Protein AF-A0A6G1BQV3-F1 (afdb_monomer)

Nearest PDB structures (foldseek):
  5kz5-assembly1_J  TM=2.382E-01  e=2.237E+00  Homo sapiens
  1k6y-assembly1_D  TM=3.484E-01  e=9.760E+00  Human immunodeficiency virus 1

Mean predicted aligned error: 14.01 Å

pLDDT: mean 71.23, std 17.86, range [32.88, 95.5]

InterPro domains:
  IPR003653 Ulp1 protease family, C-terminal catalytic domain [PF02902] (92-127)
  IPR038765 Papain-like cysteine peptidase superfamily [SSF54001] (37-127)

Sequence (147 aa):
MPARFVSPVDVGEPWPPPSDDANALRSLVLSDQERYRSVVFIEADRCMATGADIAGSFADGCMTEGVFIDAFATFLLKEMRDRPQTYGKRVFIPTIVVIILPVMNNDHWSLYIINFMHKRIDVLDSNEYNAIVVDPVPSDLQPVQHG

Solvent-accessible surface area (backbone atoms only — not comparable to full-atom values): 9623 Å² total; per-residue (Å²): 131,86,85,79,87,73,78,82,84,79,85,63,80,86,73,78,76,82,75,60,60,65,62,50,50,50,53,53,34,64,75,41,48,82,82,27,32,84,42,74,78,44,82,54,101,90,41,75,36,30,29,43,54,49,45,56,24,66,38,91,94,42,65,66,48,66,65,61,54,54,46,48,52,50,48,52,64,54,31,56,78,61,71,64,90,54,86,89,60,74,79,85,71,67,90,69,62,58,53,76,41,83,42,82,55,93,96,39,76,33,40,35,37,39,31,68,84,76,72,43,73,50,76,52,62,85,71,82,72,73,75,78,74,72,70,74,77,56,80,90,74,56,81,80,82,83,128

Radius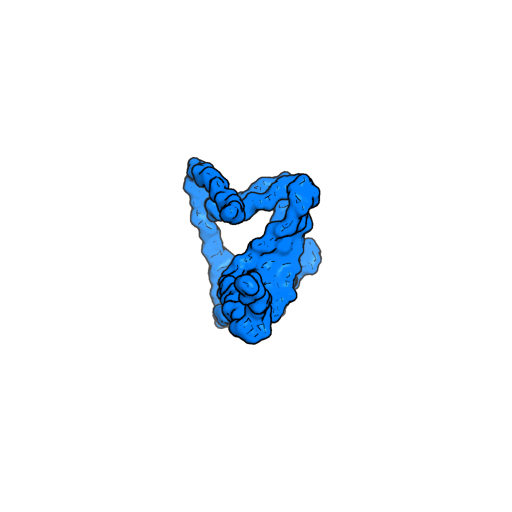 of gyration: 21.78 Å; Cα contacts (8 Å, |Δi|>4): 129; chains: 1; bounding box: 41×53×75 Å

Organism: NCBI:txid110450

Secondary structure (DSSP, 8-state):
------------S------THHHHHHHHHHH-HHHHTT-EEEEETTEEEEHHHHHHHHSTTPPPPHHHHHHHHHHHHHHTTS----SS------SS-EEEEEEEETTEEEEEEEETTTTEEEEEE-S-----------GGGS-----

Foldseek 3Di:
DPDDDDDDQDPDPQDDDDDCVVVVVLVVLLVCVPVFVAPWDDDDDPQTDTSVLSCQPPPPPHPRDVSVVVVVLVVVLVCLVVPDPDNSDDPDQDSPDWDWDWDDDPSATKTWTCDVVVRDIDIGGPDPPPPPPPPPDPPVPDDDDDD

Structure (mmCIF, N/CA/C/O backbone):
data_AF-A0A6G1BQV3-F1
#
_entry.id   AF-A0A6G1BQV3-F1
#
loop_
_atom_site.group_PDB
_atom_site.id
_atom_site.type_symbol
_atom_site.label_atom_id
_atom_site.label_alt_id
_atom_site.label_comp_id
_atom_site.label_asym_id
_atom_site.label_entity_id
_atom_site.label_seq_id
_atom_site.pdbx_PDB_ins_code
_atom_site.Cartn_x
_atom_site.Cartn_y
_atom_site.Cartn_z
_atom_site.occupancy
_atom_site.B_iso_or_equiv
_atom_site.auth_seq_id
_atom_site.auth_comp_id
_atom_site.auth_asym_id
_atom_site.auth_atom_id
_atom_site.pdbx_PDB_model_num
ATOM 1 N N . MET A 1 1 ? -10.677 -0.302 -32.557 1.00 34.41 1 MET A N 1
ATOM 2 C CA . MET A 1 1 ? -9.647 0.123 -31.582 1.00 34.41 1 MET A CA 1
ATOM 3 C C . MET A 1 1 ? -10.326 0.313 -30.234 1.00 34.41 1 MET A C 1
ATOM 5 O O . MET A 1 1 ? -11.402 0.906 -30.244 1.00 34.41 1 MET A O 1
ATOM 9 N N . PRO A 1 2 ? -9.787 -0.186 -29.108 1.00 34.56 2 PRO A N 1
ATOM 10 C CA . PRO A 1 2 ? -10.360 0.116 -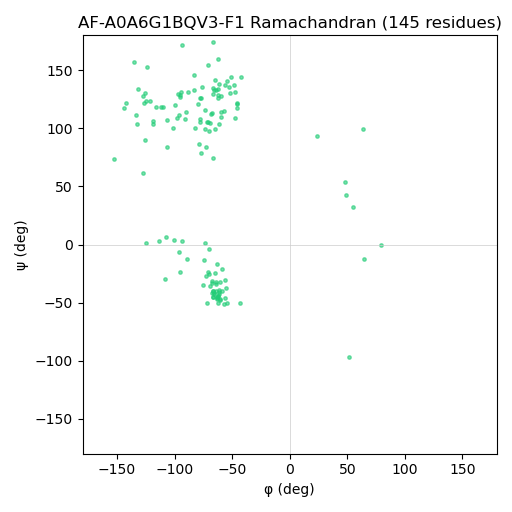27.801 1.00 34.56 2 PRO A CA 1
ATOM 11 C C . PRO A 1 2 ? -10.168 1.608 -27.517 1.00 34.56 2 PRO A C 1
ATOM 13 O O . PRO A 1 2 ? -9.089 2.153 -27.755 1.00 34.56 2 PRO A O 1
ATOM 16 N N . ALA A 1 3 ? -11.212 2.278 -27.039 1.00 32.88 3 ALA A N 1
ATOM 17 C CA . ALA A 1 3 ? -11.121 3.674 -26.642 1.00 32.88 3 ALA A CA 1
ATOM 18 C C . ALA A 1 3 ? -10.229 3.790 -25.396 1.00 32.88 3 ALA A C 1
ATOM 20 O O . ALA A 1 3 ? -10.586 3.313 -24.321 1.00 32.88 3 ALA A O 1
ATOM 21 N N . ARG A 1 4 ? -9.064 4.430 -25.535 1.00 39.75 4 ARG A N 1
ATOM 22 C CA . ARG A 1 4 ? -8.224 4.826 -24.401 1.00 39.75 4 ARG A CA 1
ATOM 23 C C . ARG A 1 4 ? -8.784 6.144 -23.874 1.00 39.75 4 ARG A C 1
ATOM 25 O O . ARG A 1 4 ? -8.573 7.188 -24.483 1.00 39.75 4 ARG A O 1
ATOM 32 N N . PHE A 1 5 ? -9.561 6.095 -22.796 1.00 35.59 5 PHE A N 1
ATOM 33 C CA . PHE A 1 5 ? -10.034 7.315 -22.148 1.00 35.59 5 PHE A CA 1
ATOM 34 C C . PHE A 1 5 ? -8.833 8.019 -21.506 1.00 35.59 5 PHE A C 1
ATOM 36 O O . PHE A 1 5 ? -8.229 7.493 -20.574 1.00 35.59 5 PHE A O 1
ATOM 43 N N . VAL A 1 6 ? -8.463 9.186 -22.030 1.00 37.88 6 VAL A N 1
ATOM 44 C CA . VAL A 1 6 ? -7.450 10.062 -21.435 1.00 37.88 6 VAL A CA 1
ATOM 45 C C . VAL A 1 6 ? -8.213 11.234 -20.835 1.00 37.88 6 VAL A C 1
ATOM 47 O O . VAL A 1 6 ? -8.779 12.042 -21.569 1.00 37.88 6 VAL A O 1
ATOM 50 N N . SER A 1 7 ? -8.306 11.291 -19.506 1.00 37.97 7 SER A N 1
ATOM 51 C CA . SER A 1 7 ? -8.926 12.441 -18.844 1.00 37.97 7 SER A CA 1
ATOM 52 C C . SER A 1 7 ? -8.124 13.707 -19.170 1.00 37.97 7 SER A C 1
ATOM 54 O O . SER A 1 7 ? -6.893 13.655 -19.103 1.00 37.97 7 SER A O 1
ATOM 56 N N . PRO A 1 8 ? -8.778 14.847 -19.461 1.00 41.06 8 PRO A N 1
ATOM 57 C CA . PRO A 1 8 ? -8.104 16.139 -19.499 1.00 41.06 8 PRO A CA 1
ATOM 58 C C . PRO A 1 8 ? -7.367 16.391 -18.178 1.00 41.06 8 PRO A C 1
ATOM 60 O O . PRO A 1 8 ? -7.870 16.045 -17.104 1.00 41.06 8 PRO A O 1
ATOM 63 N N . VAL A 1 9 ? -6.169 16.968 -18.266 1.00 45.62 9 VAL A N 1
ATOM 64 C CA . VAL A 1 9 ? -5.374 17.372 -17.103 1.00 45.62 9 VAL A CA 1
ATOM 65 C C . VAL A 1 9 ? -5.957 18.679 -16.568 1.00 45.62 9 VAL A C 1
ATOM 67 O O . VAL A 1 9 ? -5.756 19.734 -17.162 1.00 45.62 9 VAL A O 1
ATOM 70 N N . ASP A 1 10 ? -6.677 18.615 -15.449 1.00 46.75 10 ASP A N 1
ATOM 71 C CA . ASP A 1 10 ? -6.959 19.803 -14.641 1.00 46.75 10 ASP A CA 1
ATOM 72 C C . ASP A 1 10 ? -5.663 20.211 -13.937 1.00 46.75 10 ASP A C 1
ATOM 74 O O . ASP A 1 10 ? -5.243 19.566 -12.971 1.00 46.75 10 ASP A O 1
ATOM 78 N N . VAL A 1 11 ? -5.027 21.283 -14.409 1.00 48.00 11 VAL A N 1
ATOM 79 C CA . VAL A 1 11 ? -3.912 21.921 -13.701 1.00 48.00 11 VAL A CA 1
ATOM 80 C C . VAL A 1 11 ? -4.507 22.755 -12.562 1.00 48.00 11 VAL A C 1
ATOM 82 O O . VAL A 1 11 ? -4.717 23.957 -12.693 1.00 48.00 11 VAL A O 1
ATOM 85 N N . GLY A 1 12 ? -4.879 22.088 -11.467 1.00 53.66 12 GLY A N 1
ATOM 86 C CA . GLY A 1 12 ? -5.149 22.759 -10.192 1.00 53.66 12 GLY A CA 1
ATOM 87 C C . GLY A 1 12 ? -3.869 23.367 -9.606 1.00 53.66 12 GLY A C 1
ATOM 88 O O . GLY A 1 12 ? -2.782 23.152 -10.146 1.00 53.66 12 GLY A O 1
ATOM 89 N N . GLU A 1 13 ? -3.983 24.113 -8.501 1.00 53.59 13 GLU A N 1
ATOM 90 C CA . GLU A 1 13 ? -2.800 24.620 -7.790 1.00 53.59 13 GLU A CA 1
ATOM 91 C C . GLU A 1 13 ? -1.796 23.487 -7.494 1.00 53.59 13 GLU A C 1
ATOM 93 O O . GLU A 1 13 ? -2.221 22.352 -7.234 1.00 53.59 13 GLU A O 1
ATOM 98 N N . PRO A 1 14 ? -0.475 23.759 -7.550 1.00 50.84 14 PRO A N 1
ATOM 99 C CA . PRO A 1 14 ? 0.542 22.766 -7.238 1.00 50.84 14 PRO A CA 1
ATOM 100 C C . PRO A 1 14 ? 0.305 22.235 -5.829 1.00 50.84 14 PRO A C 1
ATOM 102 O O . PRO A 1 14 ? 0.392 22.973 -4.848 1.00 50.84 14 PRO A O 1
ATOM 105 N N . TRP A 1 15 ? -0.017 20.951 -5.732 1.00 52.53 15 TRP A N 1
ATOM 106 C CA . TRP A 1 15 ? -0.167 20.309 -4.438 1.00 52.53 15 TRP A CA 1
ATOM 107 C C . TRP A 1 15 ? 1.188 20.298 -3.707 1.00 52.53 15 TRP A C 1
ATOM 109 O O . TRP A 1 15 ? 2.224 20.117 -4.355 1.00 52.53 15 TRP A O 1
ATOM 119 N N . PRO A 1 16 ? 1.210 20.508 -2.377 1.00 56.19 16 PRO A N 1
ATOM 120 C CA . PRO A 1 16 ? 2.434 20.429 -1.580 1.00 56.19 16 PRO A CA 1
ATOM 121 C C . PRO A 1 16 ? 2.972 18.997 -1.612 1.00 56.19 16 PRO A C 1
ATOM 123 O O . PRO A 1 16 ? 2.140 18.094 -1.467 1.00 56.19 16 PRO A O 1
ATOM 126 N N . PRO A 1 17 ? 4.287 18.768 -1.854 1.00 56.53 17 PRO A N 1
ATOM 127 C CA . PRO A 1 17 ? 4.907 17.449 -2.084 1.00 56.53 17 PRO A CA 1
ATOM 128 C C . PRO A 1 17 ? 4.373 16.384 -1.116 1.00 56.53 17 PRO A C 1
ATOM 130 O O . PRO A 1 17 ? 4.093 16.730 0.035 1.00 56.53 17 PRO A O 1
ATOM 133 N N . PRO A 1 18 ? 4.210 15.112 -1.542 1.00 62.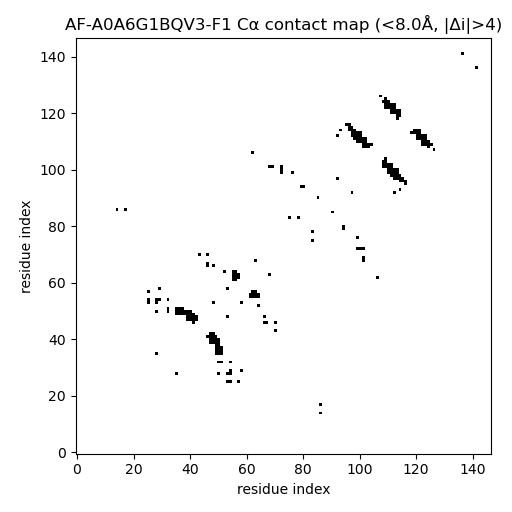03 18 PRO A N 1
ATOM 134 C CA . PRO A 1 18 ? 3.811 14.056 -0.617 1.00 62.03 18 PRO A CA 1
ATOM 135 C C . PRO A 1 18 ? 4.771 14.070 0.572 1.00 62.03 18 PRO A C 1
ATOM 137 O O . PRO A 1 18 ? 5.977 14.214 0.371 1.00 62.03 18 PRO A O 1
ATOM 140 N N . SER A 1 19 ? 4.250 13.959 1.795 1.00 71.38 19 SER A N 1
ATOM 141 C CA . SER A 1 19 ? 5.125 13.906 2.963 1.00 71.38 19 SER A CA 1
ATOM 142 C C . SER A 1 19 ? 6.025 12.670 2.882 1.00 71.38 19 SER A C 1
ATOM 144 O O . SER A 1 19 ? 5.543 11.565 2.625 1.00 71.38 19 SER A O 1
ATOM 146 N N . ASP A 1 20 ? 7.321 12.848 3.140 1.00 83.88 20 ASP A N 1
ATOM 147 C CA . ASP A 1 20 ? 8.296 11.752 3.203 1.00 83.88 20 ASP A CA 1
ATOM 148 C C . ASP A 1 20 ? 8.159 10.903 4.480 1.00 83.88 20 ASP A C 1
ATOM 150 O O . ASP A 1 20 ? 8.886 9.923 4.656 1.00 83.88 20 ASP A O 1
ATOM 154 N N . ASP A 1 21 ? 7.199 11.219 5.354 1.00 85.81 21 ASP A N 1
ATOM 155 C CA . ASP A 1 21 ? 6.982 10.531 6.632 1.00 85.81 21 ASP A CA 1
ATOM 156 C C . ASP A 1 21 ? 6.783 9.019 6.478 1.00 85.81 21 ASP A C 1
ATOM 158 O O . ASP A 1 21 ? 7.293 8.246 7.287 1.00 85.81 21 ASP A O 1
ATOM 162 N N . ALA A 1 22 ? 6.089 8.569 5.427 1.00 85.06 22 ALA A N 1
ATOM 163 C CA . ALA A 1 22 ? 5.883 7.141 5.177 1.00 85.06 22 ALA A CA 1
ATOM 164 C C . ALA A 1 22 ? 7.206 6.422 4.851 1.00 85.06 22 ALA A C 1
ATOM 166 O O . ALA A 1 22 ? 7.482 5.340 5.377 1.00 85.06 22 ALA A O 1
ATOM 167 N N . ASN A 1 23 ? 8.060 7.051 4.038 1.00 88.38 23 ASN A N 1
ATOM 168 C CA . ASN A 1 23 ? 9.392 6.536 3.715 1.00 88.38 23 ASN A CA 1
ATOM 169 C C . ASN A 1 23 ? 10.324 6.591 4.933 1.00 88.38 23 ASN A C 1
ATOM 171 O O . ASN A 1 23 ? 11.134 5.680 5.138 1.00 88.38 23 ASN A O 1
ATOM 175 N N . ALA A 1 24 ? 10.195 7.627 5.765 1.00 91.31 24 ALA A N 1
ATOM 176 C CA . ALA A 1 24 ? 10.951 7.771 7.002 1.00 91.31 24 ALA A CA 1
ATOM 177 C C . ALA A 1 24 ? 10.560 6.689 8.021 1.00 91.31 24 ALA A C 1
ATOM 179 O O . ALA A 1 24 ? 11.436 6.029 8.582 1.00 91.31 24 ALA A O 1
ATOM 180 N N . LEU A 1 25 ? 9.258 6.441 8.196 1.00 90.88 25 LEU A N 1
ATOM 181 C CA . LEU A 1 25 ? 8.728 5.378 9.050 1.00 90.88 25 LEU A CA 1
ATOM 182 C C . LEU A 1 25 ? 9.207 4.003 8.582 1.00 90.88 25 LEU A C 1
ATOM 184 O O . LEU A 1 25 ? 9.717 3.221 9.384 1.00 90.88 25 LEU A O 1
ATOM 188 N N . ARG A 1 26 ? 9.102 3.724 7.279 1.00 92.00 26 ARG A N 1
ATOM 189 C CA . ARG A 1 26 ? 9.636 2.496 6.682 1.00 92.00 26 ARG A CA 1
ATOM 190 C C . ARG A 1 26 ? 11.122 2.328 7.002 1.00 92.00 26 ARG A C 1
ATOM 192 O O . ARG A 1 26 ? 11.532 1.275 7.481 1.00 92.00 26 ARG A O 1
ATOM 199 N N . SER A 1 27 ? 11.922 3.365 6.763 1.00 93.81 27 SER A N 1
ATOM 200 C CA . SER A 1 27 ? 13.369 3.329 7.007 1.00 93.81 27 SER A CA 1
ATOM 201 C C . SER A 1 27 ? 13.692 3.086 8.483 1.00 93.81 27 SER A C 1
ATOM 203 O O . SER A 1 27 ? 14.591 2.310 8.800 1.00 93.81 27 SER A O 1
ATOM 205 N N . LEU A 1 28 ? 12.920 3.692 9.389 1.00 94.12 28 LEU A N 1
ATOM 206 C CA . LEU A 1 28 ? 13.042 3.490 10.830 1.00 94.12 28 LEU A CA 1
ATOM 207 C C . LEU A 1 28 ? 12.761 2.035 11.224 1.00 94.12 28 LEU A C 1
ATOM 209 O O . LEU A 1 28 ? 13.586 1.4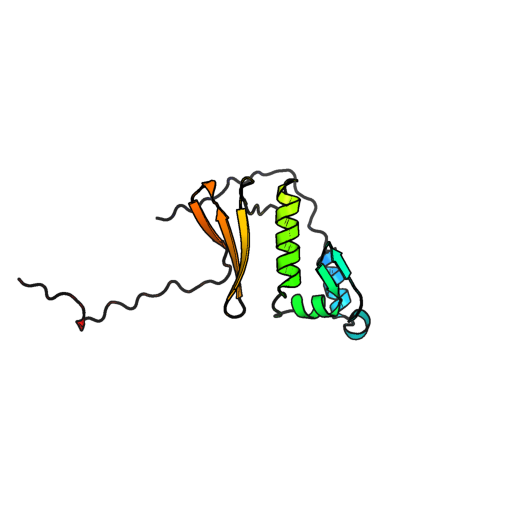30 11.907 1.00 94.12 28 LEU A O 1
ATOM 213 N N . VAL A 1 29 ? 11.642 1.463 10.771 1.00 94.69 29 VAL A N 1
ATOM 214 C CA . VAL A 1 29 ? 11.266 0.073 11.082 1.00 94.69 29 VAL A CA 1
ATOM 215 C C . VAL A 1 29 ? 12.309 -0.912 10.550 1.00 94.69 29 VAL A C 1
ATOM 217 O O . VAL A 1 29 ? 12.715 -1.826 11.266 1.00 94.69 29 VAL A O 1
ATOM 220 N N . LEU A 1 30 ? 12.798 -0.698 9.324 1.00 94.06 30 LEU A N 1
ATOM 221 C CA . LEU A 1 30 ? 13.795 -1.5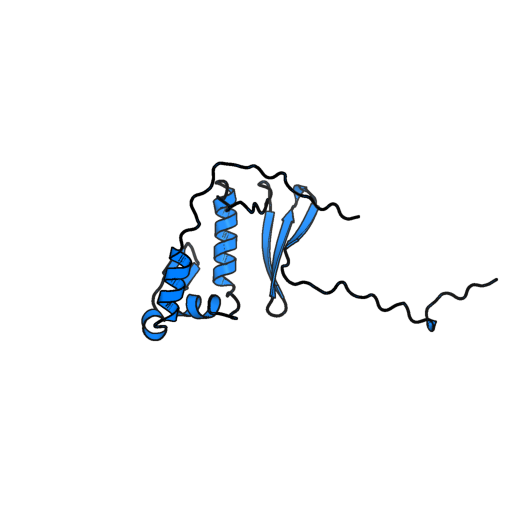73 8.703 1.00 94.06 30 LEU A CA 1
ATOM 222 C C . LEU A 1 30 ? 15.188 -1.460 9.341 1.00 94.06 30 LEU A C 1
ATOM 224 O O . LEU A 1 30 ? 15.962 -2.412 9.254 1.00 94.06 30 LEU A O 1
ATOM 228 N N . SER A 1 31 ? 15.506 -0.334 9.991 1.00 95.50 31 SER A N 1
ATOM 229 C CA . SER A 1 31 ? 16.808 -0.125 10.642 1.00 95.50 31 SER A CA 1
ATOM 230 C C . SER A 1 31 ? 17.025 -0.984 11.894 1.00 95.50 31 SER A C 1
ATOM 232 O O . SER A 1 31 ? 18.170 -1.275 12.234 1.00 95.50 31 SER A O 1
ATOM 234 N N . ASP A 1 32 ? 15.948 -1.400 12.570 1.00 94.25 32 ASP A N 1
ATOM 235 C CA . ASP A 1 32 ? 16.006 -2.185 13.810 1.00 94.25 32 ASP A CA 1
ATOM 236 C C . ASP A 1 32 ? 14.742 -3.049 13.965 1.00 94.25 32 ASP A C 1
ATOM 238 O O . ASP A 1 32 ? 13.831 -2.765 14.748 1.00 94.25 32 ASP A O 1
ATOM 242 N N . GLN A 1 33 ? 14.665 -4.110 13.159 1.00 92.62 33 GLN A N 1
ATOM 243 C CA . GLN A 1 33 ? 13.465 -4.947 13.079 1.00 92.62 33 GLN A CA 1
ATOM 244 C C . GLN A 1 33 ? 13.149 -5.664 14.395 1.00 92.62 33 GLN A C 1
ATOM 246 O O . GLN A 1 33 ? 11.976 -5.833 14.711 1.00 92.62 33 GLN A O 1
ATOM 251 N N . GLU A 1 34 ? 14.155 -6.040 15.190 1.00 94.19 34 GLU A N 1
ATOM 252 C CA . GLU A 1 34 ? 13.939 -6.696 16.487 1.00 94.19 34 GLU A CA 1
ATOM 253 C C . GLU A 1 34 ? 13.259 -5.756 17.481 1.00 94.19 34 GLU A C 1
ATOM 255 O O . GLU A 1 34 ? 12.300 -6.138 18.157 1.00 94.19 34 GLU A O 1
ATOM 260 N N . ARG A 1 35 ? 13.698 -4.494 17.527 1.00 95.00 35 ARG A N 1
ATOM 261 C CA . ARG A 1 35 ? 13.102 -3.483 18.402 1.00 95.00 35 ARG A CA 1
ATOM 262 C C . ARG A 1 35 ? 11.655 -3.173 18.039 1.00 95.00 35 ARG A C 1
ATOM 264 O O . ARG A 1 35 ? 10.834 -2.969 18.933 1.00 95.00 35 ARG A O 1
ATOM 271 N N . TYR A 1 36 ? 11.351 -3.095 16.746 1.00 94.31 36 TYR A N 1
ATOM 272 C CA . TYR A 1 36 ? 10.037 -2.658 16.267 1.00 94.31 36 TYR A CA 1
ATOM 273 C C . TYR A 1 36 ? 9.075 -3.799 15.951 1.00 94.31 36 TYR A C 1
ATOM 275 O O . TYR A 1 36 ? 7.899 -3.535 15.703 1.00 94.31 36 TYR A O 1
ATOM 283 N N . ARG A 1 37 ? 9.535 -5.053 16.012 1.00 93.12 37 ARG A N 1
ATOM 284 C CA . ARG A 1 37 ? 8.784 -6.251 15.617 1.00 93.12 37 ARG A CA 1
ATOM 285 C C . ARG A 1 37 ? 7.334 -6.252 16.102 1.00 93.12 37 ARG A C 1
ATOM 287 O O . ARG A 1 37 ? 6.427 -6.464 15.309 1.00 93.12 37 ARG A O 1
ATOM 294 N N . SER A 1 38 ? 7.126 -5.990 17.391 1.00 94.62 38 SER A N 1
ATOM 295 C CA . SER A 1 38 ? 5.80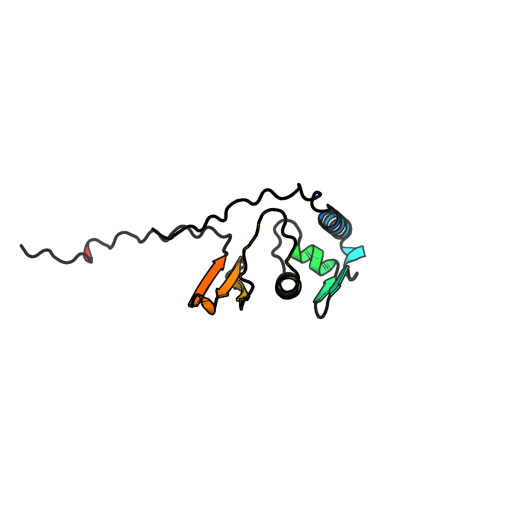9 -6.070 18.042 1.00 94.62 38 SER A CA 1
ATOM 296 C C . SER A 1 38 ? 5.129 -4.711 18.238 1.00 94.62 38 SER A C 1
ATOM 298 O O . SER A 1 38 ? 4.078 -4.641 18.872 1.00 94.62 38 SER A O 1
ATOM 300 N N . VAL A 1 39 ? 5.731 -3.620 17.755 1.00 93.94 39 VAL A N 1
ATOM 301 C CA . VAL A 1 39 ? 5.170 -2.269 17.896 1.00 93.94 39 VAL A CA 1
ATOM 302 C C . VAL A 1 39 ? 4.054 -2.091 16.877 1.00 93.94 39 VAL A C 1
ATOM 304 O O . VAL A 1 39 ? 4.282 -2.298 15.691 1.00 93.94 39 VAL A O 1
ATOM 307 N N . VAL A 1 40 ? 2.865 -1.696 17.330 1.00 91.50 40 VAL A N 1
ATOM 308 C CA . VAL A 1 40 ? 1.730 -1.365 16.457 1.00 91.50 40 VAL A CA 1
ATOM 309 C C . VAL A 1 40 ? 1.916 0.050 15.913 1.00 91.50 40 VAL A C 1
ATOM 311 O O . VAL A 1 40 ? 2.022 1.000 16.686 1.00 91.50 40 VAL A O 1
ATOM 314 N N . PHE A 1 41 ? 1.963 0.184 14.589 1.00 86.06 41 PHE A N 1
ATOM 315 C CA . PHE A 1 41 ? 2.129 1.469 13.897 1.00 86.06 41 PHE A CA 1
ATOM 316 C C . PHE A 1 41 ? 0.856 1.934 13.200 1.00 86.06 41 PHE A C 1
ATOM 318 O O . PHE A 1 41 ? 0.642 3.136 13.059 1.00 86.06 41 PHE A O 1
ATOM 325 N N . ILE A 1 42 ? 0.021 0.996 12.754 1.00 83.25 42 ILE A N 1
ATOM 326 C CA . ILE A 1 42 ? -1.257 1.302 12.119 1.00 83.25 42 ILE A CA 1
ATOM 327 C C . ILE A 1 42 ? -2.351 0.637 12.933 1.00 83.25 42 ILE A C 1
ATOM 329 O O . ILE A 1 42 ? -2.342 -0.578 13.112 1.00 83.25 42 ILE A O 1
ATOM 333 N N . GLU A 1 43 ? -3.299 1.445 13.389 1.00 82.81 43 GLU A N 1
ATOM 334 C CA . GLU A 1 43 ? -4.531 0.996 14.021 1.00 82.81 43 GLU A CA 1
ATOM 335 C C . GLU A 1 43 ? -5.686 1.768 13.377 1.00 82.81 43 GLU A C 1
ATOM 337 O O . GLU A 1 43 ? -5.864 2.965 13.606 1.00 82.81 43 GLU A O 1
ATOM 342 N N . ALA A 1 44 ? -6.430 1.102 12.495 1.00 71.06 44 ALA A N 1
ATOM 343 C CA . ALA A 1 44 ? -7.553 1.697 11.780 1.00 71.06 44 ALA A CA 1
ATOM 344 C C . ALA A 1 44 ? -8.681 0.679 11.584 1.00 71.06 44 ALA A C 1
ATOM 346 O O . ALA A 1 44 ? -8.515 -0.330 10.900 1.00 71.06 44 ALA A O 1
ATOM 347 N N . ASP A 1 45 ? -9.853 0.960 12.160 1.00 72.75 45 ASP A N 1
ATOM 348 C CA . ASP A 1 45 ? -11.027 0.076 12.181 1.00 72.75 45 ASP A CA 1
ATOM 349 C C . ASP A 1 45 ? -10.720 -1.355 12.666 1.00 72.75 45 ASP A C 1
ATOM 351 O O . ASP A 1 45 ? -10.728 -1.627 13.861 1.00 72.75 45 ASP A O 1
ATOM 355 N N . ARG A 1 46 ? -10.509 -2.284 11.722 1.00 72.12 46 ARG A N 1
ATOM 356 C CA . ARG A 1 46 ? -10.192 -3.705 11.941 1.00 72.12 46 ARG A CA 1
ATOM 357 C C . ARG A 1 46 ? -8.784 -4.074 11.469 1.00 72.12 46 ARG A C 1
ATOM 359 O O . ARG A 1 46 ? -8.425 -5.246 11.508 1.00 72.12 46 ARG A O 1
ATOM 366 N N . CYS A 1 47 ? -8.020 -3.100 10.990 1.00 74.06 47 CYS A N 1
ATOM 367 C CA . CYS A 1 47 ? -6.660 -3.284 10.515 1.00 74.06 47 CYS A CA 1
ATOM 368 C C . CYS A 1 47 ? -5.702 -2.856 11.620 1.00 74.06 47 CYS A C 1
ATOM 370 O O . CYS A 1 47 ? -5.718 -1.706 12.061 1.00 74.06 47 CYS A O 1
ATOM 372 N N . MET A 1 48 ? -4.873 -3.798 12.051 1.00 86.75 48 MET A N 1
ATOM 373 C CA . MET A 1 48 ? -3.783 -3.554 12.977 1.00 86.75 48 MET A CA 1
ATOM 374 C C . MET A 1 48 ? -2.511 -4.055 12.307 1.00 86.75 48 MET A C 1
ATOM 376 O O . MET A 1 48 ? -2.468 -5.214 11.901 1.00 86.75 48 MET A O 1
ATOM 380 N N . ALA A 1 49 ? -1.516 -3.184 12.156 1.00 88.69 49 ALA A N 1
ATOM 381 C CA . ALA A 1 49 ? -0.237 -3.546 11.560 1.00 88.69 49 ALA A CA 1
ATOM 382 C C . ALA A 1 49 ? 0.917 -3.190 12.492 1.00 88.69 49 ALA A C 1
ATOM 384 O O . ALA A 1 49 ? 1.024 -2.068 13.006 1.00 88.69 49 ALA A O 1
ATOM 385 N N . THR A 1 50 ? 1.781 -4.173 12.692 1.00 93.25 50 THR A N 1
ATOM 386 C CA . THR A 1 50 ? 2.989 -4.098 13.500 1.00 93.25 50 THR A CA 1
ATOM 387 C C . THR A 1 50 ? 4.212 -3.736 12.661 1.00 93.25 50 THR A C 1
ATOM 389 O O . THR A 1 50 ? 4.170 -3.726 11.428 1.00 93.25 50 THR A O 1
ATOM 392 N N . GLY A 1 51 ? 5.340 -3.469 13.321 1.00 92.62 51 GLY A N 1
ATOM 393 C CA . GLY A 1 51 ? 6.618 -3.293 12.635 1.00 92.62 51 GLY A CA 1
ATOM 394 C C . GLY A 1 51 ? 7.041 -4.536 11.849 1.00 92.62 51 GLY A C 1
ATOM 395 O O . GLY A 1 51 ? 7.627 -4.389 10.780 1.00 92.62 51 GLY A O 1
ATOM 396 N N . ALA A 1 52 ? 6.697 -5.743 12.315 1.00 93.19 52 ALA A N 1
ATOM 397 C CA . ALA A 1 52 ? 6.929 -6.969 11.553 1.00 93.19 52 ALA A CA 1
ATOM 398 C C . ALA A 1 52 ? 6.137 -6.984 10.237 1.00 93.19 52 ALA A C 1
ATOM 400 O O . ALA A 1 52 ? 6.713 -7.277 9.192 1.00 93.19 52 ALA A O 1
ATOM 401 N N . ASP A 1 53 ? 4.859 -6.604 10.277 1.00 92.06 53 ASP A N 1
ATOM 402 C CA . ASP A 1 53 ? 3.991 -6.580 9.092 1.00 92.06 53 ASP A CA 1
ATOM 403 C C . ASP A 1 53 ? 4.469 -5.520 8.087 1.00 92.06 53 ASP A C 1
ATOM 405 O O . ASP A 1 53 ? 4.514 -5.766 6.881 1.00 92.06 53 ASP A O 1
ATOM 409 N N . ILE A 1 54 ? 4.905 -4.351 8.580 1.00 91.62 54 ILE A N 1
ATOM 410 C CA . ILE A 1 54 ? 5.498 -3.294 7.746 1.00 91.62 54 ILE A CA 1
ATOM 411 C C . ILE A 1 54 ? 6.800 -3.776 7.099 1.00 91.62 54 ILE A C 1
ATOM 413 O O . ILE A 1 54 ? 6.992 -3.586 5.897 1.00 91.62 54 ILE A O 1
ATOM 417 N N . ALA A 1 55 ? 7.693 -4.397 7.873 1.00 92.69 55 ALA A N 1
ATOM 418 C CA . ALA A 1 55 ? 8.950 -4.919 7.347 1.00 92.69 55 ALA A CA 1
ATOM 419 C C . ALA A 1 55 ? 8.703 -6.010 6.293 1.00 92.69 55 ALA A C 1
ATOM 421 O O . ALA A 1 55 ? 9.309 -5.968 5.225 1.00 92.69 55 ALA A O 1
ATOM 422 N N . GLY A 1 56 ? 7.775 -6.932 6.561 1.00 91.62 56 GLY A N 1
ATOM 423 C CA . GLY A 1 56 ? 7.406 -8.014 5.648 1.00 91.62 56 GLY A CA 1
ATOM 424 C C . GLY A 1 56 ? 6.699 -7.544 4.376 1.00 91.62 56 GLY A C 1
ATOM 425 O O . GLY A 1 56 ? 6.890 -8.150 3.329 1.00 91.62 56 GLY A O 1
ATOM 426 N N . SER A 1 57 ? 5.935 -6.450 4.439 1.00 90.62 57 SER A N 1
ATOM 427 C CA . SER A 1 57 ? 5.129 -5.960 3.308 1.00 90.62 57 SER A CA 1
ATOM 428 C C . SER A 1 57 ? 5.789 -4.875 2.463 1.00 90.62 57 SER A C 1
ATOM 430 O O . SER A 1 57 ? 5.395 -4.683 1.310 1.00 90.62 57 SER A O 1
ATOM 432 N N . PHE A 1 58 ? 6.740 -4.125 3.030 1.00 91.12 58 PHE A N 1
ATOM 433 C CA . PHE A 1 58 ? 7.317 -2.945 2.380 1.00 91.12 58 PHE A CA 1
ATOM 434 C C . PHE A 1 58 ? 8.841 -2.983 2.251 1.00 91.12 58 PHE A C 1
ATOM 436 O O . PHE A 1 58 ? 9.405 -2.025 1.724 1.00 91.12 58 PHE A O 1
ATOM 443 N N . ALA A 1 59 ? 9.543 -4.032 2.687 1.00 90.62 59 ALA A N 1
ATOM 444 C CA . ALA A 1 59 ? 10.958 -4.197 2.345 1.00 90.62 59 ALA A CA 1
ATOM 445 C C . ALA A 1 59 ? 11.169 -4.339 0.822 1.00 90.62 59 ALA A C 1
ATOM 447 O O . ALA A 1 59 ? 10.246 -4.636 0.064 1.00 90.62 59 ALA A O 1
ATOM 448 N N . ASP A 1 60 ? 12.391 -4.070 0.357 1.00 89.25 60 ASP A N 1
ATOM 449 C CA . ASP A 1 60 ? 12.703 -4.121 -1.074 1.00 89.25 60 ASP A CA 1
ATOM 450 C C . ASP A 1 60 ? 12.507 -5.544 -1.617 1.00 89.25 60 ASP A C 1
ATOM 452 O O . ASP A 1 60 ? 13.070 -6.505 -1.097 1.00 89.25 60 ASP A O 1
ATOM 456 N N . GLY A 1 61 ? 11.704 -5.672 -2.677 1.00 86.81 61 GLY A N 1
ATOM 457 C CA . GLY A 1 61 ? 11.380 -6.961 -3.297 1.00 86.81 61 GLY A CA 1
ATOM 458 C C . GLY A 1 61 ? 10.310 -7.779 -2.567 1.00 86.81 61 GLY A C 1
ATOM 459 O O . GLY A 1 61 ? 9.962 -8.860 -3.039 1.00 86.81 61 GLY A O 1
ATOM 460 N N . CYS A 1 62 ? 9.767 -7.283 -1.455 1.00 87.06 62 CYS A N 1
ATOM 461 C CA . CYS A 1 62 ? 8.680 -7.946 -0.747 1.00 87.06 62 CYS A CA 1
ATOM 462 C C . CYS A 1 62 ? 7.313 -7.615 -1.355 1.00 87.06 62 CYS A C 1
ATOM 464 O O . CYS A 1 62 ? 7.067 -6.505 -1.829 1.00 87.06 62 CYS A O 1
ATOM 466 N N . MET A 1 63 ? 6.413 -8.597 -1.312 1.00 86.31 63 MET A N 1
ATOM 467 C CA . MET A 1 63 ? 5.017 -8.418 -1.690 1.00 86.31 63 MET A CA 1
ATOM 468 C C . MET A 1 63 ? 4.238 -7.833 -0.518 1.00 86.31 63 MET A C 1
ATOM 470 O O . MET A 1 63 ? 4.323 -8.334 0.601 1.00 86.31 63 MET A O 1
ATOM 474 N N . THR A 1 64 ? 3.434 -6.807 -0.781 1.00 87.31 64 THR A N 1
ATOM 475 C CA . THR A 1 64 ? 2.546 -6.245 0.235 1.00 87.31 64 THR A CA 1
ATOM 476 C C . THR A 1 64 ? 1.462 -7.249 0.618 1.00 87.31 64 THR A C 1
ATOM 478 O O . THR A 1 64 ? 0.771 -7.799 -0.247 1.00 87.31 64 THR A O 1
ATOM 481 N N . GLU A 1 65 ? 1.295 -7.472 1.921 1.00 85.81 65 GLU A N 1
ATOM 482 C CA . GLU A 1 65 ? 0.287 -8.387 2.447 1.00 85.81 65 GLU A CA 1
ATOM 483 C C . GLU A 1 65 ? -1.141 -7.845 2.298 1.00 85.81 65 GLU A C 1
ATOM 485 O O . GLU A 1 65 ? -1.392 -6.635 2.291 1.00 85.81 65 GLU A O 1
ATOM 490 N N . GLY A 1 66 ? -2.103 -8.772 2.243 1.00 80.88 66 GLY A N 1
ATOM 491 C CA . GLY A 1 66 ? -3.519 -8.463 2.028 1.00 80.88 66 GLY A CA 1
ATOM 492 C C . GLY A 1 66 ? -4.110 -7.490 3.050 1.00 80.88 66 GLY A C 1
ATOM 493 O O . GLY A 1 66 ? -4.947 -6.677 2.680 1.00 80.88 66 GLY A O 1
ATOM 494 N N . VAL A 1 67 ? -3.623 -7.479 4.297 1.00 82.19 67 VAL A N 1
ATOM 495 C CA . VAL A 1 67 ? -4.121 -6.565 5.341 1.00 82.19 67 VAL A CA 1
ATOM 496 C C . VAL A 1 67 ? -3.968 -5.090 4.955 1.00 82.19 67 VAL A C 1
ATOM 498 O O . VAL A 1 67 ? -4.882 -4.298 5.179 1.00 82.19 67 VAL A O 1
ATOM 501 N N . PHE A 1 68 ? -2.855 -4.709 4.322 1.00 84.31 68 PHE A N 1
ATOM 502 C CA . PHE A 1 68 ? -2.628 -3.330 3.884 1.00 84.31 68 PHE A CA 1
ATOM 503 C C . PHE A 1 68 ? -3.451 -2.990 2.643 1.00 84.31 68 PHE A C 1
ATOM 505 O O . PHE A 1 68 ? -3.935 -1.866 2.509 1.00 84.31 68 PHE A O 1
ATOM 512 N N . ILE A 1 69 ? -3.642 -3.967 1.756 1.00 82.62 69 ILE A N 1
ATOM 513 C CA . ILE A 1 69 ? -4.464 -3.827 0.554 1.00 82.62 69 ILE A CA 1
ATOM 514 C C . ILE A 1 69 ? -5.942 -3.647 0.926 1.00 82.62 69 ILE A C 1
ATOM 516 O O . ILE A 1 69 ? -6.595 -2.730 0.423 1.00 82.62 69 ILE A O 1
ATOM 520 N N . ASP A 1 70 ? -6.451 -4.451 1.857 1.00 78.06 70 ASP A N 1
ATOM 521 C CA . ASP A 1 70 ? -7.825 -4.376 2.359 1.00 78.06 70 ASP A CA 1
ATOM 522 C C . ASP A 1 70 ? -8.067 -3.085 3.147 1.00 78.06 70 ASP A C 1
ATOM 524 O O . ASP A 1 70 ? -9.098 -2.423 2.964 1.00 78.06 70 ASP A O 1
ATOM 528 N N . ALA A 1 71 ? -7.099 -2.683 3.983 1.00 78.62 71 ALA A N 1
ATOM 529 C CA . ALA A 1 71 ? -7.124 -1.397 4.670 1.00 78.62 71 ALA A CA 1
ATOM 530 C C . ALA A 1 71 ? -7.221 -0.255 3.654 1.00 78.62 71 ALA A C 1
ATOM 532 O O . ALA A 1 71 ? -8.124 0.579 3.738 1.00 78.62 71 ALA A O 1
ATOM 533 N N . PHE A 1 72 ? -6.339 -0.245 2.652 1.00 78.25 72 PHE A N 1
ATOM 534 C CA . PHE A 1 72 ? -6.301 0.787 1.623 1.00 78.25 72 PHE A CA 1
ATOM 535 C C . PHE A 1 72 ? -7.585 0.831 0.787 1.00 78.25 72 PHE A C 1
ATOM 537 O O . PHE A 1 72 ? -8.134 1.911 0.574 1.00 78.25 72 PHE A O 1
ATOM 544 N N . ALA A 1 73 ? -8.119 -0.319 0.366 1.00 74.69 73 ALA A N 1
ATOM 545 C CA . ALA A 1 73 ? -9.388 -0.391 -0.358 1.00 74.69 73 ALA A CA 1
ATOM 546 C C . ALA A 1 73 ? -10.556 0.143 0.490 1.00 74.69 73 ALA A C 1
ATOM 548 O O . ALA A 1 73 ? -11.395 0.897 -0.008 1.00 74.69 73 ALA A O 1
ATOM 549 N N . THR A 1 74 ? -10.580 -0.186 1.785 1.00 74.19 74 THR A N 1
ATOM 550 C CA . THR A 1 74 ? -11.576 0.331 2.734 1.00 74.19 74 THR A CA 1
ATOM 551 C C . THR A 1 74 ? -11.464 1.846 2.889 1.00 74.19 74 THR A C 1
ATOM 553 O O . THR A 1 74 ? -12.479 2.542 2.821 1.00 74.19 74 THR A O 1
ATOM 556 N N . PHE A 1 75 ? -10.245 2.369 3.049 1.00 74.12 75 PHE A N 1
ATOM 557 C CA . PHE A 1 75 ? -9.988 3.808 3.106 1.00 74.12 75 PHE A CA 1
ATOM 558 C C . PHE A 1 75 ? -10.417 4.507 1.821 1.00 74.12 75 PHE A C 1
ATOM 560 O O . PHE A 1 75 ? -11.147 5.488 1.897 1.00 74.12 75 PHE A O 1
ATOM 567 N N . LEU A 1 76 ? -10.059 3.978 0.649 1.00 72.06 76 LEU A N 1
ATOM 568 C CA . LEU A 1 76 ? -10.500 4.527 -0.632 1.00 72.06 76 LEU A CA 1
ATOM 569 C C . LEU A 1 76 ? -12.025 4.589 -0.718 1.00 72.06 76 LEU A C 1
ATOM 571 O O . LEU A 1 76 ? -12.565 5.620 -1.096 1.00 72.06 76 LEU A O 1
ATOM 575 N N . LEU A 1 77 ? -12.740 3.528 -0.340 1.00 69.19 77 LEU A N 1
ATOM 576 C CA . LEU A 1 77 ? -14.207 3.525 -0.363 1.00 69.19 77 LEU A CA 1
ATOM 577 C C . LEU A 1 77 ? -14.823 4.540 0.614 1.00 69.19 77 LEU A C 1
ATOM 579 O O . LEU A 1 77 ? -15.872 5.114 0.311 1.00 69.19 77 LEU A O 1
ATOM 583 N N . LYS A 1 78 ? -14.185 4.774 1.767 1.00 68.06 78 LYS A N 1
ATOM 584 C CA . LYS A 1 78 ? -14.605 5.790 2.744 1.00 68.06 78 LYS A CA 1
ATOM 585 C C . LYS A 1 78 ? -14.328 7.208 2.242 1.00 68.06 78 LYS A C 1
ATOM 587 O O . LYS A 1 78 ? -15.253 8.010 2.199 1.00 68.06 78 LYS A O 1
ATOM 592 N N . GLU A 1 79 ? -13.112 7.480 1.779 1.00 63.44 79 GLU A N 1
ATOM 593 C CA . GLU A 1 79 ? -12.686 8.768 1.211 1.00 63.44 79 GLU A CA 1
ATOM 594 C C . GLU A 1 79 ? -13.426 9.103 -0.093 1.00 63.44 79 GLU A C 1
ATOM 596 O O . GLU A 1 79 ? -13.613 10.264 -0.418 1.00 63.44 79 GLU A O 1
ATOM 601 N N . MET A 1 80 ? -13.943 8.126 -0.846 1.00 56.69 80 MET A N 1
ATOM 602 C CA . MET A 1 80 ? -14.824 8.393 -2.000 1.00 56.69 80 MET A CA 1
ATOM 603 C C . MET A 1 80 ? -16.148 9.068 -1.610 1.00 56.69 80 MET A C 1
ATOM 605 O O . MET A 1 80 ? -16.798 9.647 -2.486 1.00 56.69 80 MET A O 1
ATOM 609 N N . ARG A 1 81 ? -16.551 9.040 -0.327 1.00 50.09 81 ARG A N 1
ATOM 610 C CA . ARG A 1 81 ? -17.626 9.917 0.177 1.00 50.09 81 ARG A CA 1
ATOM 611 C C . ARG A 1 81 ? -17.174 11.376 0.301 1.00 50.09 81 ARG A C 1
ATOM 613 O O . ARG A 1 81 ? -18.001 12.259 0.104 1.00 50.09 81 ARG A O 1
ATOM 620 N N . ASP A 1 82 ? -15.879 11.605 0.498 1.00 48.50 82 ASP A N 1
ATOM 621 C CA . ASP A 1 82 ? -15.224 12.894 0.719 1.00 48.50 82 ASP A CA 1
ATOM 622 C C . ASP A 1 82 ? -14.050 13.095 -0.271 1.00 48.50 82 ASP A C 1
ATOM 624 O O . ASP A 1 82 ? -12.907 13.183 0.140 1.00 48.50 82 ASP A O 1
ATOM 628 N N . ARG A 1 83 ? -14.310 13.116 -1.596 1.00 50.06 83 ARG A N 1
ATOM 629 C CA . ARG A 1 83 ? -13.338 13.384 -2.700 1.00 50.06 83 ARG A CA 1
ATOM 630 C C . ARG A 1 83 ? -11.849 13.104 -2.349 1.00 50.06 83 ARG A C 1
ATOM 632 O O . ARG A 1 83 ? -11.152 14.037 -1.937 1.00 50.06 83 ARG A O 1
ATOM 639 N N . PRO A 1 84 ? -11.307 11.902 -2.628 1.00 47.59 84 PRO A N 1
ATOM 640 C CA . PRO A 1 84 ? -9.934 11.577 -2.254 1.00 47.59 84 PRO A CA 1
ATOM 641 C C . PRO A 1 84 ? -8.942 12.541 -2.918 1.00 47.59 84 PRO A C 1
ATOM 643 O O . PRO A 1 84 ? -8.955 12.739 -4.139 1.00 47.59 84 PRO A O 1
ATOM 646 N N . GLN A 1 85 ? -8.070 13.144 -2.108 1.00 46.91 85 GLN A N 1
ATOM 647 C CA . GLN A 1 85 ? -6.990 14.018 -2.567 1.00 46.91 85 GLN A CA 1
ATOM 648 C C . GLN A 1 85 ? -5.892 13.173 -3.229 1.00 46.91 85 GLN A C 1
ATOM 650 O O . GLN A 1 85 ? -4.918 12.770 -2.603 1.00 46.91 85 GLN A O 1
ATOM 655 N N . THR A 1 86 ? -6.055 12.850 -4.514 1.00 46.84 86 THR A N 1
ATOM 656 C CA . THR A 1 86 ? -5.036 12.107 -5.269 1.00 46.84 86 THR A CA 1
ATOM 657 C C . THR A 1 86 ? -4.026 13.055 -5.905 1.00 46.84 86 THR A C 1
ATOM 659 O O . THR A 1 86 ? -4.399 13.998 -6.607 1.00 46.84 86 THR A O 1
ATOM 662 N N . TYR A 1 87 ? -2.749 12.745 -5.714 1.00 43.25 87 TYR A N 1
ATOM 663 C CA . TYR A 1 87 ? -1.576 13.499 -6.142 1.00 43.25 87 TYR A CA 1
ATOM 664 C C . TYR A 1 87 ? -1.405 13.548 -7.675 1.00 43.25 87 TYR A C 1
ATOM 666 O O . TYR A 1 87 ? -0.613 12.806 -8.253 1.00 43.25 87 TYR A O 1
ATOM 674 N N . GLY A 1 88 ? -2.217 14.347 -8.377 1.00 40.56 88 GLY A N 1
ATOM 675 C CA . GLY A 1 88 ? -2.132 14.568 -9.834 1.00 40.56 88 GLY A CA 1
ATOM 676 C C . GLY A 1 88 ? -2.405 13.346 -10.734 1.00 40.56 88 GLY A C 1
ATOM 677 O O . GLY A 1 88 ? -2.625 13.504 -11.931 1.00 40.56 88 GLY A O 1
ATOM 678 N N . LYS A 1 89 ? -2.456 12.130 -10.181 1.00 45.84 89 LYS A N 1
ATOM 679 C CA . LYS A 1 89 ? -2.850 10.886 -10.851 1.00 45.84 89 LYS A CA 1
ATOM 680 C C . LYS A 1 89 ? -4.235 10.491 -10.353 1.00 45.84 89 LYS A C 1
ATOM 682 O O . LYS A 1 89 ? -4.376 9.718 -9.411 1.00 45.84 89 LYS A O 1
ATOM 687 N N . ARG A 1 90 ? -5.273 11.067 -10.960 1.00 45.44 90 ARG A N 1
ATOM 688 C CA . ARG A 1 90 ? -6.657 10.693 -10.652 1.00 45.44 90 ARG A CA 1
ATOM 689 C C . ARG A 1 90 ? -6.919 9.293 -11.206 1.00 45.44 90 ARG A C 1
ATOM 691 O O . ARG A 1 90 ? -7.107 9.133 -12.411 1.00 45.44 90 ARG A O 1
ATOM 698 N N . VAL A 1 91 ? -6.976 8.284 -10.340 1.00 49.50 91 VAL A N 1
ATOM 699 C CA . VAL A 1 91 ? -7.751 7.080 -10.659 1.00 49.50 91 VAL A CA 1
ATOM 700 C C . VAL A 1 91 ? -9.210 7.498 -10.510 1.00 49.50 91 VAL A C 1
ATOM 702 O O . VAL A 1 91 ? -9.717 7.644 -9.401 1.00 49.50 91 VAL A O 1
ATOM 705 N N . PHE A 1 92 ? -9.868 7.805 -11.628 1.00 51.06 92 PHE A N 1
ATOM 706 C CA . PHE A 1 92 ? -11.291 8.128 -11.617 1.00 51.06 92 PHE A CA 1
ATOM 707 C C . PHE A 1 92 ? -12.073 6.857 -11.314 1.00 51.06 92 PHE A C 1
ATOM 709 O O . PHE A 1 92 ? -12.341 6.052 -12.204 1.00 51.06 92 PHE A O 1
ATOM 716 N N . ILE A 1 93 ? -12.443 6.689 -10.051 1.00 54.91 93 ILE A N 1
ATOM 717 C CA . ILE A 1 93 ? -13.400 5.678 -9.627 1.00 54.91 93 ILE A CA 1
ATOM 718 C C . ILE A 1 93 ? -14.761 6.379 -9.538 1.00 54.91 93 ILE A C 1
ATOM 720 O O . ILE A 1 93 ? -14.921 7.291 -8.726 1.00 54.91 93 ILE A O 1
ATOM 724 N N . PRO A 1 94 ? -15.726 6.057 -10.420 1.00 49.06 94 PRO A N 1
ATOM 725 C CA . PRO A 1 94 ? -17.013 6.743 -10.451 1.00 49.06 94 PRO A CA 1
ATOM 726 C C . PRO A 1 94 ? -17.735 6.683 -9.102 1.00 49.06 94 PRO A C 1
ATOM 728 O O . PRO A 1 94 ? -17.818 5.637 -8.471 1.00 49.06 94 PRO A O 1
ATOM 731 N N . THR A 1 95 ? -18.314 7.807 -8.690 1.00 51.44 95 THR A N 1
ATOM 732 C CA . THR A 1 95 ? -18.902 8.038 -7.358 1.00 51.44 95 THR A CA 1
ATOM 733 C C . THR A 1 95 ? -20.193 7.250 -7.088 1.00 51.44 95 THR A C 1
ATOM 735 O O . THR A 1 95 ? -20.741 7.322 -5.993 1.00 51.44 95 THR A O 1
ATOM 738 N N . ILE A 1 96 ? -20.711 6.508 -8.075 1.00 55.06 96 ILE A N 1
ATOM 739 C CA . ILE A 1 96 ? -22.008 5.826 -8.009 1.00 55.06 96 ILE A CA 1
ATOM 740 C C . ILE A 1 96 ? -21.796 4.340 -8.334 1.00 55.06 96 ILE A C 1
ATOM 742 O O . ILE A 1 96 ? -21.853 3.915 -9.484 1.00 55.06 96 ILE A O 1
ATOM 746 N N . VAL A 1 97 ? -21.537 3.585 -7.263 1.00 55.59 97 VAL A N 1
ATOM 747 C CA . VAL A 1 97 ? -21.350 2.127 -7.160 1.00 55.59 97 VAL A CA 1
ATOM 748 C C . VAL A 1 97 ? -20.149 1.558 -7.918 1.00 55.59 97 VAL A C 1
ATOM 750 O O . VAL A 1 97 ? -20.210 1.235 -9.105 1.00 55.59 97 VAL A O 1
ATOM 753 N N . VAL A 1 98 ? -19.080 1.339 -7.153 1.00 63.91 98 VAL A N 1
ATOM 754 C CA . VAL A 1 98 ? -17.886 0.622 -7.579 1.00 63.91 98 VAL A CA 1
ATOM 755 C C . VAL A 1 98 ? -17.509 -0.363 -6.488 1.00 63.91 98 VAL A C 1
ATOM 757 O O . VAL A 1 98 ? -17.086 0.043 -5.408 1.00 63.91 98 VAL A O 1
ATOM 760 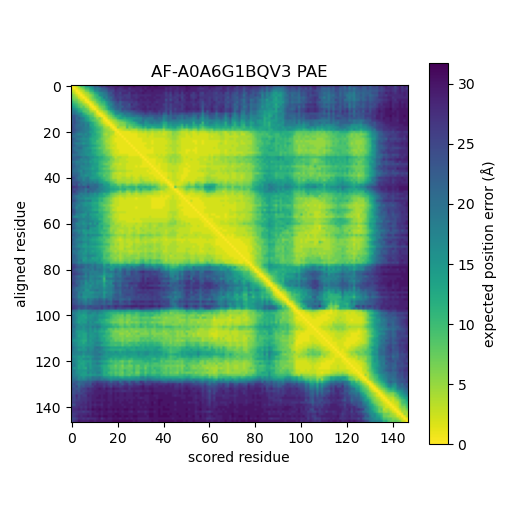N N . ILE A 1 99 ? -17.653 -1.658 -6.755 1.00 74.25 99 ILE A N 1
ATOM 761 C CA . ILE A 1 99 ? -16.914 -2.636 -5.956 1.00 74.25 99 ILE A CA 1
ATOM 762 C C . ILE A 1 99 ? -15.467 -2.528 -6.423 1.00 74.25 99 ILE A C 1
ATOM 764 O O . ILE A 1 99 ? -15.178 -2.781 -7.595 1.00 74.25 99 ILE A O 1
ATOM 768 N N . ILE A 1 100 ? -14.596 -2.097 -5.515 1.00 77.19 100 ILE A N 1
ATOM 769 C CA . ILE A 1 100 ? -13.150 -2.196 -5.669 1.00 77.19 100 ILE A CA 1
ATOM 770 C C . ILE A 1 100 ? -12.766 -3.542 -5.069 1.00 77.19 100 ILE A C 1
ATOM 772 O O . ILE A 1 100 ? -12.950 -3.758 -3.872 1.00 77.19 100 ILE A O 1
ATOM 776 N N . LEU A 1 101 ? -12.284 -4.446 -5.909 1.00 82.44 101 LEU A N 1
ATOM 777 C CA . LEU A 1 101 ? -11.911 -5.793 -5.514 1.00 82.44 101 LEU A CA 1
ATOM 778 C C . LEU A 1 101 ? -10.417 -5.996 -5.780 1.00 82.44 101 LEU A C 1
ATOM 780 O O . LEU A 1 101 ? -10.021 -6.118 -6.942 1.00 82.44 101 LEU A O 1
ATOM 784 N N . PRO A 1 102 ? -9.582 -6.025 -4.733 1.00 84.06 102 PRO A N 1
ATOM 785 C CA . PRO A 1 102 ? -8.219 -6.510 -4.857 1.00 84.06 102 PRO A CA 1
ATOM 786 C C . PRO A 1 102 ? -8.228 -8.004 -5.191 1.00 84.06 102 PRO A C 1
ATOM 788 O O . PRO A 1 102 ? -8.949 -8.782 -4.566 1.00 84.06 102 PRO A O 1
ATOM 791 N N . VAL A 1 103 ? -7.440 -8.407 -6.184 1.00 84.00 103 VAL A N 1
ATOM 792 C CA . VAL A 1 103 ? -7.320 -9.801 -6.623 1.00 84.00 103 VAL A CA 1
ATOM 793 C C . VAL A 1 103 ? -5.849 -10.188 -6.606 1.00 84.00 103 VAL A C 1
ATOM 795 O O . VAL A 1 103 ? -5.043 -9.560 -7.287 1.00 84.00 103 VAL A O 1
ATOM 798 N N . MET A 1 104 ? -5.508 -11.224 -5.836 1.00 86.00 104 MET A N 1
ATOM 799 C CA . MET A 1 104 ? -4.183 -11.843 -5.852 1.00 86.00 104 MET A CA 1
ATOM 800 C C . MET A 1 104 ? -4.201 -13.048 -6.793 1.00 86.00 104 MET A C 1
ATOM 802 O O . MET A 1 104 ? -5.034 -13.944 -6.641 1.00 86.00 104 MET A O 1
ATOM 806 N N . ASN A 1 105 ? -3.274 -13.086 -7.745 1.00 83.94 105 ASN A N 1
ATOM 807 C CA . ASN A 1 105 ? -3.078 -14.216 -8.647 1.00 83.94 105 ASN A CA 1
ATOM 808 C C . ASN A 1 105 ? -1.582 -14.427 -8.904 1.00 83.94 105 ASN A C 1
ATOM 810 O O . ASN A 1 105 ? -0.932 -13.522 -9.413 1.00 83.94 105 ASN A O 1
ATOM 814 N N . ASN A 1 106 ? -1.051 -15.616 -8.598 1.00 85.50 106 ASN A N 1
ATOM 815 C CA . ASN A 1 106 ? 0.369 -15.968 -8.773 1.00 85.50 106 ASN A CA 1
ATOM 816 C C . ASN A 1 106 ? 1.337 -14.904 -8.223 1.00 85.50 106 ASN A C 1
ATOM 818 O O . ASN A 1 106 ? 2.188 -14.407 -8.958 1.00 85.50 106 ASN A O 1
ATOM 822 N N . ASP A 1 107 ? 1.166 -14.531 -6.952 1.00 84.88 107 ASP A N 1
ATOM 823 C CA . ASP A 1 107 ? 1.968 -13.497 -6.282 1.00 84.88 107 ASP A CA 1
ATOM 824 C C . ASP A 1 107 ? 1.967 -12.151 -7.017 1.00 84.88 107 ASP A C 1
ATOM 826 O O . ASP A 1 107 ? 2.940 -11.405 -7.001 1.00 84.88 107 ASP A O 1
ATOM 830 N N . HIS A 1 108 ? 0.858 -11.828 -7.678 1.00 86.12 108 HIS A N 1
ATOM 831 C CA . HIS A 1 108 ? 0.653 -10.545 -8.325 1.00 86.12 108 HIS A CA 1
ATOM 832 C C . HIS A 1 108 ? -0.706 -9.967 -7.947 1.00 86.12 108 HIS A C 1
ATOM 834 O O . HIS A 1 108 ? -1.722 -10.668 -7.961 1.00 86.12 108 HIS A O 1
ATOM 840 N N . TRP A 1 109 ? -0.715 -8.683 -7.596 1.00 86.00 109 TRP A N 1
ATOM 841 C CA . TRP A 1 109 ? -1.927 -7.953 -7.252 1.00 86.00 109 TRP A CA 1
ATOM 842 C C . TRP A 1 109 ? -2.476 -7.204 -8.463 1.00 86.00 109 TRP A C 1
ATOM 844 O O . TRP A 1 109 ? -1.786 -6.382 -9.068 1.00 86.00 109 TRP A O 1
ATOM 854 N N . SER A 1 110 ? -3.763 -7.401 -8.727 1.00 84.31 110 SER A N 1
ATOM 855 C CA . SER A 1 110 ? -4.535 -6.635 -9.705 1.00 84.31 110 SER A CA 1
ATOM 856 C C . SER A 1 110 ? -5.760 -6.024 -9.022 1.00 84.31 110 SER A C 1
ATOM 858 O O . SER A 1 110 ? -6.281 -6.569 -8.044 1.00 84.31 110 SER A O 1
ATOM 860 N N . LEU A 1 111 ? -6.256 -4.894 -9.530 1.00 83.06 111 LEU A N 1
ATOM 861 C CA . LEU A 1 111 ? -7.435 -4.224 -8.978 1.00 83.06 111 LEU A CA 1
ATOM 862 C C . LEU A 1 111 ? -8.608 -4.305 -9.952 1.00 83.06 111 LEU A C 1
ATOM 864 O O . LEU A 1 111 ? -8.556 -3.768 -11.058 1.00 83.06 111 LEU A O 1
ATOM 868 N N . TYR A 1 112 ? -9.685 -4.953 -9.523 1.00 83.00 112 TYR A N 1
ATOM 869 C CA . TYR A 1 112 ? -10.910 -5.091 -10.298 1.00 83.00 112 TYR A CA 1
ATOM 870 C C . TYR A 1 112 ? -11.901 -4.020 -9.853 1.00 83.00 112 TYR A C 1
ATOM 872 O O . TYR A 1 112 ? -12.173 -3.844 -8.666 1.00 83.00 112 TYR A O 1
ATOM 880 N N . ILE A 1 113 ? -12.454 -3.302 -10.820 1.00 78.12 113 ILE A N 1
ATOM 881 C CA . ILE A 1 113 ? -13.388 -2.199 -10.615 1.00 78.12 113 ILE A CA 1
ATOM 882 C C . ILE A 1 113 ? -14.697 -2.592 -11.294 1.00 78.12 113 ILE A C 1
ATOM 884 O O . ILE A 1 113 ? -14.820 -2.551 -12.519 1.00 78.12 113 ILE A O 1
ATOM 888 N N . ILE A 1 114 ? -15.691 -2.983 -10.499 1.00 78.00 114 ILE A N 1
ATOM 889 C CA . ILE A 1 114 ? -17.005 -3.381 -11.015 1.00 78.00 114 ILE A CA 1
ATOM 890 C C . ILE A 1 114 ? -17.902 -2.151 -11.067 1.00 78.00 114 ILE A C 1
ATOM 892 O O . ILE A 1 114 ? -18.358 -1.660 -10.034 1.00 78.00 114 ILE A O 1
ATOM 896 N N . ASN A 1 115 ? -18.178 -1.671 -12.277 1.00 73.25 115 ASN A N 1
ATOM 897 C CA . ASN A 1 115 ? -19.050 -0.533 -12.517 1.00 73.25 115 ASN A CA 1
ATOM 898 C C . ASN A 1 115 ? -20.428 -1.017 -12.985 1.00 73.25 115 ASN A C 1
ATOM 900 O O . ASN A 1 115 ? -20.635 -1.332 -14.162 1.00 73.25 115 ASN A O 1
ATOM 904 N N . PHE A 1 116 ? -21.389 -1.042 -12.060 1.00 70.31 116 PHE A N 1
ATOM 905 C CA . PHE A 1 116 ? -22.751 -1.497 -12.355 1.00 70.31 116 PHE A CA 1
ATOM 906 C C . PHE A 1 116 ? -23.500 -0.563 -13.311 1.00 70.31 116 PHE A C 1
ATOM 908 O O . PHE A 1 116 ? -24.281 -1.038 -14.134 1.00 70.31 116 PHE A O 1
ATOM 915 N N . MET A 1 117 ? -23.235 0.746 -13.254 1.00 66.06 117 MET A N 1
ATOM 916 C CA . MET A 1 117 ? -23.909 1.741 -14.097 1.00 66.06 117 MET A CA 1
ATOM 917 C C . MET A 1 117 ? -23.545 1.572 -15.572 1.00 66.06 117 MET A C 1
ATOM 919 O O . MET A 1 117 ? -24.406 1.642 -16.447 1.00 66.06 117 MET A O 1
ATOM 923 N N . HIS A 1 118 ? -22.275 1.286 -15.846 1.00 68.62 118 HIS A N 1
ATOM 924 C CA . HIS A 1 118 ? -21.781 1.033 -17.198 1.00 68.62 118 HIS A CA 1
ATOM 925 C C . HIS A 1 118 ? -21.774 -0.453 -17.575 1.00 68.62 118 HIS A C 1
ATOM 927 O O . HIS A 1 118 ? -21.328 -0.784 -18.672 1.00 68.62 118 HIS A O 1
ATOM 933 N N . LYS A 1 119 ? -22.262 -1.340 -16.692 1.00 75.69 119 LYS A N 1
ATOM 934 C CA . LYS A 1 119 ? -22.292 -2.802 -16.880 1.00 75.69 119 LYS A CA 1
ATOM 935 C C . LYS A 1 119 ? -20.940 -3.366 -17.332 1.00 75.69 119 LYS A C 1
ATOM 937 O O . LYS A 1 119 ? -20.878 -4.191 -18.241 1.00 75.69 119 LYS A O 1
ATOM 942 N N . ARG A 1 120 ? -19.856 -2.888 -16.722 1.00 74.69 120 ARG A N 1
ATOM 943 C CA . ARG A 1 120 ? -18.488 -3.255 -17.104 1.00 74.69 120 ARG A CA 1
ATOM 944 C C . ARG A 1 120 ? -17.631 -3.561 -15.885 1.00 74.69 120 ARG A C 1
ATOM 946 O O . ARG A 1 120 ? -17.901 -3.068 -14.790 1.00 74.69 120 ARG A O 1
ATOM 953 N N . ILE A 1 121 ? -16.581 -4.337 -16.116 1.00 79.44 121 ILE A N 1
ATOM 954 C CA . ILE A 1 121 ? -15.507 -4.574 -15.159 1.00 79.44 121 ILE A CA 1
ATOM 955 C C . ILE A 1 121 ? -14.243 -3.992 -15.781 1.00 79.44 121 ILE A C 1
ATOM 957 O O . ILE A 1 121 ? -13.848 -4.410 -16.868 1.00 79.44 121 ILE A O 1
ATOM 961 N N . ASP A 1 122 ? -13.651 -3.009 -15.114 1.00 77.38 122 ASP A N 1
ATOM 962 C CA . ASP A 1 122 ? -12.342 -2.481 -15.481 1.00 77.38 122 ASP A CA 1
ATOM 963 C C . ASP A 1 122 ? -11.284 -3.218 -14.644 1.00 77.38 122 ASP A C 1
ATOM 965 O O . ASP A 1 122 ? -11.439 -3.352 -13.430 1.00 77.38 122 ASP A O 1
ATOM 969 N N . VAL A 1 123 ? -10.222 -3.712 -15.281 1.00 79.62 123 VAL A N 1
ATOM 970 C CA . VAL A 1 123 ? -9.100 -4.374 -14.598 1.00 79.62 123 VAL A CA 1
ATOM 971 C C . VAL A 1 123 ? -7.885 -3.462 -14.691 1.00 79.62 123 VAL A C 1
ATOM 973 O O . VAL A 1 123 ? -7.437 -3.129 -15.789 1.00 79.62 123 VAL A O 1
ATOM 976 N N . LEU A 1 124 ? -7.379 -3.033 -13.538 1.00 79.81 124 LEU A N 1
ATOM 977 C CA . LEU A 1 124 ? -6.120 -2.309 -13.427 1.00 79.81 124 LEU A CA 1
ATOM 978 C C . LEU A 1 124 ? -5.043 -3.308 -13.030 1.00 79.81 124 LEU A C 1
ATOM 980 O O . LEU A 1 124 ? -5.025 -3.808 -11.905 1.00 79.81 124 LEU A O 1
ATOM 984 N N . ASP A 1 125 ? -4.165 -3.592 -13.978 1.00 80.69 125 ASP A N 1
ATOM 985 C CA . ASP A 1 125 ? -3.082 -4.541 -13.816 1.00 80.69 125 ASP A CA 1
ATOM 986 C C . ASP A 1 125 ? -1.764 -3.870 -14.206 1.00 80.69 125 ASP A C 1
ATOM 988 O O . ASP A 1 125 ? -1.679 -3.239 -15.263 1.00 80.69 125 ASP A O 1
ATOM 992 N N . SER A 1 126 ? -0.767 -3.941 -13.325 1.00 80.81 126 SER A N 1
ATOM 993 C CA . SER A 1 126 ? 0.579 -3.426 -13.585 1.00 80.81 126 SER A CA 1
ATOM 994 C C . SER A 1 126 ? 1.495 -4.458 -14.235 1.00 80.81 126 SER A C 1
ATOM 996 O O . SER A 1 126 ? 2.568 -4.081 -14.705 1.00 80.81 126 SER A O 1
ATOM 998 N N . ASN A 1 127 ? 1.101 -5.734 -14.271 1.00 80.12 127 ASN A N 1
ATOM 999 C CA . ASN A 1 127 ? 1.871 -6.753 -14.954 1.00 80.12 127 ASN A CA 1
ATOM 1000 C C . ASN A 1 127 ? 1.647 -6.633 -16.460 1.00 80.12 127 ASN A C 1
ATOM 1002 O O . ASN A 1 127 ? 0.519 -6.667 -16.960 1.00 80.12 127 ASN A O 1
ATOM 1006 N N . GLU A 1 128 ? 2.742 -6.521 -17.200 1.00 70.06 128 GLU A N 1
ATOM 1007 C CA . GLU A 1 128 ? 2.707 -6.599 -18.650 1.00 70.06 128 GLU A CA 1
ATOM 1008 C C . GLU A 1 128 ? 2.606 -8.071 -19.040 1.00 70.06 128 GLU A C 1
ATOM 1010 O O . GLU A 1 128 ? 3.599 -8.752 -19.298 1.00 70.06 128 GLU A O 1
ATOM 1015 N N . TYR A 1 129 ? 1.378 -8.589 -19.089 1.00 67.81 129 TYR A N 1
ATOM 1016 C CA . TYR A 1 129 ? 1.144 -9.829 -19.810 1.00 67.81 129 TYR A CA 1
ATOM 1017 C C . TYR A 1 129 ? 1.548 -9.571 -21.257 1.00 67.81 129 TYR A C 1
ATOM 1019 O O . TYR A 1 129 ? 0.879 -8.809 -21.960 1.00 67.81 129 TYR A O 1
ATOM 1027 N N . ASN A 1 130 ? 2.651 -10.183 -21.698 1.00 56.16 130 ASN A N 1
ATOM 1028 C CA . ASN A 1 130 ? 2.974 -10.259 -23.115 1.00 56.16 130 ASN A CA 1
ATOM 1029 C C . ASN A 1 130 ? 1.683 -10.660 -23.825 1.00 56.16 130 ASN A C 1
ATOM 1031 O O . ASN A 1 130 ? 1.114 -11.706 -23.498 1.00 56.16 130 ASN A O 1
ATOM 1035 N N . ALA A 1 131 ? 1.178 -9.789 -24.708 1.00 50.44 131 ALA A N 1
ATOM 1036 C CA . ALA A 1 131 ? -0.003 -10.088 -25.500 1.00 50.44 131 ALA A CA 1
ATOM 1037 C C . ALA A 1 131 ? 0.195 -11.499 -26.039 1.00 50.44 131 ALA A C 1
ATOM 1039 O O . ALA A 1 131 ? 1.239 -11.755 -26.640 1.00 50.44 131 ALA A O 1
ATOM 1040 N N . ILE A 1 132 ? -0.735 -12.408 -25.727 1.00 45.00 132 ILE A N 1
ATOM 1041 C CA . ILE A 1 132 ? -0.668 -13.798 -26.168 1.00 45.00 132 ILE A CA 1
ATOM 1042 C C . ILE A 1 132 ? -0.348 -13.734 -27.657 1.00 45.00 132 ILE A C 1
ATOM 1044 O O . ILE A 1 132 ? -1.172 -13.272 -28.450 1.00 45.00 132 ILE A O 1
ATOM 1048 N N . VAL A 1 133 ? 0.878 -14.114 -28.023 1.00 41.28 133 VAL A N 1
ATOM 1049 C CA . VAL A 1 133 ? 1.201 -14.403 -29.408 1.00 41.28 133 VAL A CA 1
ATOM 1050 C C . VAL A 1 133 ? 0.338 -15.613 -29.670 1.00 41.28 133 VAL A C 1
ATOM 1052 O O . VAL A 1 133 ? 0.608 -16.701 -29.171 1.00 41.28 133 VAL A O 1
ATOM 1055 N N . VAL A 1 134 ? -0.803 -15.382 -30.312 1.00 50.69 134 VAL A N 1
ATOM 1056 C CA . VAL A 1 134 ? -1.589 -16.472 -30.856 1.00 50.69 134 VAL A CA 1
ATOM 1057 C C . VAL A 1 134 ? -0.637 -17.095 -31.856 1.00 50.69 134 VAL A C 1
ATOM 1059 O O . VAL A 1 134 ? -0.357 -16.478 -32.888 1.00 50.69 134 VAL A O 1
ATOM 1062 N N . ASP A 1 135 ? -0.047 -18.233 -31.492 1.00 51.69 135 ASP A N 1
ATOM 1063 C CA . ASP A 1 135 ? 0.773 -18.988 -32.422 1.00 51.69 135 ASP A CA 1
ATOM 1064 C C . ASP A 1 135 ? -0.033 -19.101 -33.722 1.00 51.69 135 ASP A C 1
ATOM 1066 O O . ASP A 1 135 ? -1.245 -19.366 -33.669 1.00 51.69 135 ASP A O 1
ATOM 1070 N N . PRO A 1 136 ? 0.570 -18.800 -34.885 1.00 58.34 136 PRO A N 1
ATOM 1071 C CA . PRO A 1 136 ? -0.143 -18.905 -36.144 1.00 58.34 136 PRO A CA 1
ATOM 1072 C C . PRO A 1 136 ? -0.757 -20.301 -36.220 1.00 58.34 136 PRO A C 1
ATOM 1074 O O . PRO A 1 136 ? -0.074 -21.288 -35.949 1.00 58.34 136 PRO A O 1
ATOM 1077 N N . VAL A 1 137 ? -2.055 -20.362 -36.543 1.00 63.75 137 VAL A N 1
ATOM 1078 C CA . VAL A 1 137 ? -2.795 -21.623 -36.670 1.00 63.75 137 VAL A CA 1
ATOM 1079 C C . VAL A 1 137 ? -1.937 -22.591 -37.492 1.00 63.75 137 VAL A C 1
ATOM 1081 O O . VAL A 1 137 ? -1.576 -22.232 -38.621 1.00 63.75 137 VAL A O 1
ATOM 1084 N N . PRO A 1 138 ? -1.578 -23.765 -36.938 1.00 68.19 138 PRO A N 1
ATOM 1085 C CA . PRO A 1 138 ? -0.782 -24.761 -37.637 1.00 68.19 138 PRO A CA 1
ATOM 1086 C C . PRO A 1 138 ? -1.348 -25.014 -39.039 1.00 68.19 138 PRO A C 1
ATOM 1088 O O . PRO A 1 138 ? -2.565 -25.038 -39.236 1.00 68.19 138 PRO A O 1
ATOM 1091 N N . SER A 1 139 ? -0.476 -25.110 -40.045 1.00 65.44 139 SER A N 1
ATOM 1092 C CA . SER A 1 139 ? -0.866 -25.134 -41.466 1.00 65.44 139 SER A CA 1
ATOM 1093 C C . SER A 1 139 ? -1.815 -26.289 -41.824 1.00 65.44 139 SER A C 1
ATOM 1095 O O . SER A 1 139 ? -2.534 -26.224 -42.816 1.00 65.44 139 SER A O 1
ATOM 1097 N N . ASP A 1 140 ? -1.828 -27.323 -40.993 1.00 69.12 140 ASP A N 1
ATOM 1098 C CA . ASP A 1 140 ? -2.677 -28.513 -41.002 1.00 69.12 140 ASP A CA 1
ATOM 1099 C C . ASP A 1 140 ? -4.123 -28.271 -40.532 1.00 69.12 140 ASP A C 1
ATOM 1101 O O . ASP A 1 140 ? -4.991 -29.108 -40.775 1.00 69.12 140 ASP A O 1
ATOM 1105 N N . LEU A 1 141 ? -4.410 -27.118 -39.920 1.00 64.19 141 LEU A N 1
ATOM 1106 C CA . LEU A 1 141 ? -5.752 -26.7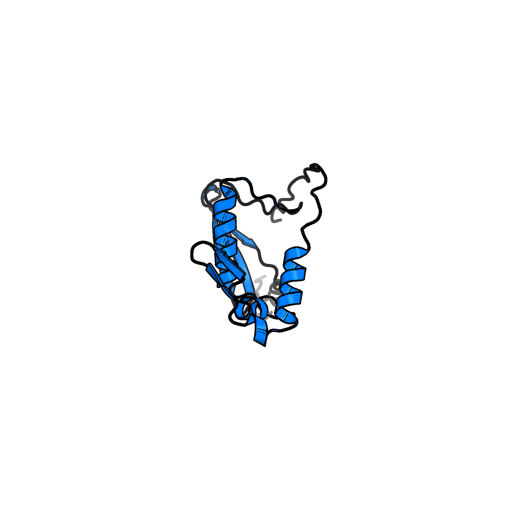06 -39.489 1.00 64.19 141 LEU A CA 1
ATOM 1107 C C . LEU A 1 141 ? -6.356 -25.594 -40.363 1.00 64.19 141 LEU A C 1
ATOM 1109 O O . LEU A 1 141 ? -7.434 -25.082 -40.049 1.00 64.19 141 LEU A O 1
ATOM 1113 N N . GLN A 1 142 ? -5.702 -25.208 -41.465 1.00 63.56 142 GLN A N 1
ATOM 1114 C CA . GLN A 1 142 ? -6.300 -24.267 -42.414 1.00 63.56 142 GLN A CA 1
ATOM 1115 C C . GLN A 1 142 ? -7.361 -24.965 -43.283 1.00 63.56 142 GLN A C 1
ATOM 1117 O O . GLN A 1 142 ? -7.120 -26.066 -43.780 1.00 63.56 142 GLN A O 1
ATOM 1122 N N . PRO A 1 143 ? -8.541 -24.350 -43.495 1.00 61.91 143 PRO A N 1
ATOM 1123 C CA . PRO A 1 143 ? -9.574 -24.939 -44.334 1.00 61.91 143 PRO A CA 1
ATOM 1124 C C . PRO A 1 143 ? -9.064 -25.093 -45.771 1.00 61.91 143 PRO A C 1
ATOM 1126 O O . PRO A 1 143 ? 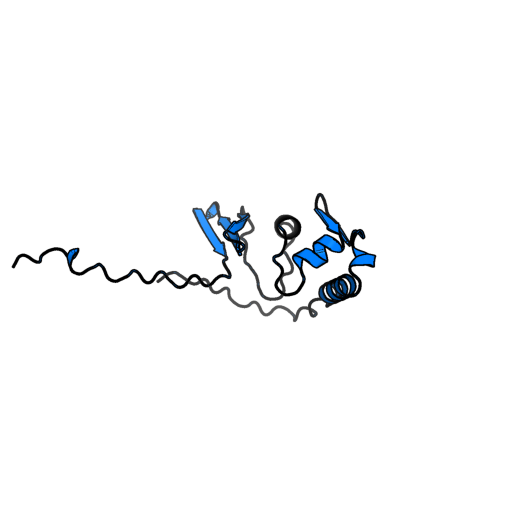-8.560 -24.141 -46.371 1.00 61.91 143 PRO A O 1
ATOM 1129 N N . VAL A 1 144 ? -9.211 -26.302 -46.317 1.00 66.06 144 VAL A N 1
ATOM 1130 C CA . VAL A 1 144 ? -8.847 -26.628 -47.698 1.00 66.06 144 VAL A CA 1
ATOM 1131 C C . VAL A 1 144 ? -9.666 -25.740 -48.632 1.00 66.06 144 VAL A C 1
ATOM 1133 O O . VAL A 1 144 ? -10.890 -25.841 -48.693 1.00 66.06 144 VAL A O 1
ATOM 1136 N N . GLN A 1 145 ? -8.989 -24.843 -49.346 1.00 55.94 145 GLN A N 1
ATOM 1137 C CA . GLN A 1 145 ? -9.603 -24.049 -50.403 1.00 55.94 145 GLN A CA 1
ATOM 1138 C C . GLN A 1 145 ? -9.940 -25.001 -51.557 1.00 55.94 145 GLN A C 1
ATOM 1140 O O . GLN A 1 145 ? -9.050 -25.459 -52.273 1.00 55.94 145 GLN A O 1
ATOM 1145 N N . HIS A 1 146 ? -11.218 -25.344 -51.707 1.00 49.38 146 HIS A N 1
ATOM 1146 C CA . HIS A 1 146 ? -11.709 -26.039 -52.891 1.00 49.38 146 HIS A CA 1
ATOM 1147 C C . HIS A 1 146 ? -11.855 -25.017 -54.024 1.00 49.38 146 HIS A C 1
ATOM 1149 O O . HIS A 1 146 ? -12.719 -24.142 -53.956 1.00 49.38 146 HIS A O 1
ATOM 1155 N N . GLY A 1 147 ? -10.958 -25.105 -55.009 1.00 47.72 147 GLY A N 1
ATOM 1156 C CA . GLY A 1 147 ? -11.089 -24.438 -56.308 1.00 47.72 147 GLY A CA 1
ATOM 1157 C C . GLY A 1 147 ? -12.017 -25.185 -57.253 1.00 47.72 147 GLY A C 1
ATOM 1158 O O . GLY A 1 147 ? -12.230 -26.400 -57.031 1.00 47.72 147 GLY A O 1
#